Protein AF-A0AAU6DEA5-F1 (afdb_monomer)

pLDDT: mean 89.31, std 12.79, range [37.59, 97.5]

Solvent-accessible surface area (backbone atoms only — not comparable to full-atom values): 8840 Å² total; per-residue (Å²): 133,82,98,74,87,87,86,83,86,64,78,54,70,55,58,54,48,49,54,54,49,51,52,51,51,50,54,47,50,52,51,22,50,55,40,54,63,55,82,93,58,54,70,69,57,22,53,52,40,18,55,41,39,49,33,42,47,44,47,78,32,81,62,53,19,60,50,59,72,43,39,50,80,66,63,31,61,69,51,52,49,50,51,42,55,73,72,45,47,61,56,45,37,51,52,50,50,61,36,50,80,68,60,42,44,51,97,70,62,60,69,60,49,30,52,53,54,50,50,54,49,53,51,44,40,48,55,22,42,74,40,95,53,26,62,60,39,27,53,54,43,37,51,53,52,46,60,56,52,53,71,44,45,46,66,95,88,121

Sequence (158 aa):
MSKGAVHHHFPDKRSIFDEVFRESQRAVMAQVAEAASAEGASPWALAESSARAFLRSFETDADKRPLLRQSAGVLGAERCRRIDEELALPQMRFLLELLDERGEPQPADLDAAATVIFRMLCEAATSVAFARAPGKAAREAGQVVIHLLSGLRRPAGS

Nearest PDB structures (foldseek):
  5n1i-assembly1_B  TM=8.735E-01  e=6.892E-07  Mycobacterium tuberculosis H37Rv
  5n1c-assembly1_B  TM=8.646E-01  e=1.042E-06  Mycobacterium tuberculosis H37Rv
  5wm9-assembly1_A  TM=8.452E-01  e=9.398E-07  Mycobacterium tuberculosis H37Rv
  5icj-assembly1_B  TM=8.786E-01  e=2.642E-06  Mycobacterium tuberculosis
  6hs0-assembly1_A  TM=8.709E-01  e=2.382E-06  Mycobacterium tuberculosis H37Rv

Mean predicted aligned error: 5.73 Å

Radius of gyration: 18.51 Å; Cα contacts (8 Å, |Δi|>4): 135; chains: 1; bounding box: 64×35×51 Å

Foldseek 3Di:
DDPDDDPPPDPPVLVVLLVVLLVLLQVLVVQLVVLLPDPPDDLLVSVLSSLLSSLCSLVVDPVSLVSLQCCCVRPNPVSVVVSCVVRPLVVLLVSLVVCVVVVFFDDDDSSVVSVVLSVLSSVLSNQLSPDPNNVVSSVVSSVVSSVVVVNRTDDPPD

Secondary structure (DSSP, 8-state):
--S-SSSS-S--HHHHHHHHHHHHHHHHHHHHHHHHT-TT--HHHHHHHHHHHHHHHHHH-TTHHHHHHHHHHHT-HHHHHHHHHHHTHHHHHHHHHHHHTTT-BPS--HHHHHHHHHHHHHHHHHHHHH-SSHHHHHHHHHHHHHHHHHTTBPPTT-

Structure (mmCIF, N/CA/C/O backbone):
data_AF-A0AAU6DEA5-F1
#
_entry.id   AF-A0AAU6DEA5-F1
#
loop_
_atom_site.group_PDB
_atom_site.id
_atom_site.type_symbol
_atom_site.label_atom_id
_atom_site.label_alt_id
_atom_site.label_comp_id
_atom_site.label_asym_id
_atom_site.label_entity_id
_atom_site.label_seq_id
_atom_site.pdbx_PDB_ins_code
_atom_site.Cartn_x
_atom_site.Cartn_y
_atom_site.Cartn_z
_atom_site.occupancy
_atom_site.B_iso_or_equiv
_atom_site.auth_seq_id
_atom_site.auth_comp_id
_atom_site.auth_asym_id
_atom_site.auth_atom_id
_atom_site.pdbx_PDB_model_num
ATOM 1 N N . MET A 1 1 ? 41.828 -17.019 -31.305 1.00 37.59 1 MET A N 1
ATOM 2 C CA . MET A 1 1 ? 41.483 -15.872 -30.437 1.00 37.59 1 MET A CA 1
ATOM 3 C C . MET A 1 1 ? 40.051 -16.083 -29.960 1.00 37.59 1 MET A C 1
ATOM 5 O O . MET A 1 1 ? 39.203 -16.390 -30.788 1.00 37.59 1 MET A O 1
ATOM 9 N N . SER A 1 2 ? 39.823 -16.109 -28.649 1.00 42.31 2 SER A N 1
ATOM 10 C CA . SER A 1 2 ? 38.657 -16.723 -27.999 1.00 42.31 2 SER A CA 1
ATOM 11 C C . SER A 1 2 ? 37.304 -16.091 -28.361 1.00 42.31 2 SER A C 1
ATOM 13 O O . SER A 1 2 ? 37.127 -14.878 -28.374 1.00 42.31 2 SER A O 1
ATOM 15 N N . LYS A 1 3 ? 36.315 -16.965 -28.578 1.00 46.12 3 LYS A N 1
ATOM 16 C CA . LYS A 1 3 ? 34.876 -16.697 -28.751 1.00 46.12 3 LYS A CA 1
ATOM 17 C C . LYS A 1 3 ? 34.169 -16.363 -27.419 1.00 46.12 3 LYS A C 1
ATOM 19 O O . LYS A 1 3 ? 33.057 -16.813 -27.172 1.00 46.12 3 LYS A O 1
ATOM 24 N N . GLY A 1 4 ? 34.808 -15.616 -26.524 1.00 52.25 4 GLY A N 1
ATOM 25 C CA . GLY A 1 4 ? 34.270 -15.406 -25.179 1.00 52.25 4 GLY A CA 1
ATOM 26 C C . GLY A 1 4 ? 34.819 -14.156 -24.525 1.00 52.25 4 GLY A C 1
ATOM 27 O O . GLY A 1 4 ? 35.849 -14.234 -23.870 1.00 52.25 4 GLY A O 1
ATOM 28 N N . ALA A 1 5 ? 34.143 -13.021 -24.717 1.00 48.03 5 ALA A N 1
ATOM 29 C CA . ALA A 1 5 ? 34.409 -11.800 -23.949 1.00 48.03 5 ALA A CA 1
ATOM 30 C C . ALA A 1 5 ? 33.292 -10.734 -24.052 1.00 48.03 5 ALA A C 1
ATOM 32 O O . ALA A 1 5 ? 33.591 -9.548 -23.987 1.00 48.03 5 ALA A O 1
ATOM 33 N N . VAL A 1 6 ? 32.012 -11.103 -24.238 1.00 44.66 6 VAL A N 1
ATOM 34 C CA . VAL A 1 6 ? 30.913 -10.096 -24.277 1.00 44.66 6 VAL A CA 1
ATOM 35 C C . VAL A 1 6 ? 29.667 -10.489 -23.461 1.00 44.66 6 VAL A C 1
ATOM 37 O O . VAL A 1 6 ? 28.598 -9.917 -23.635 1.00 44.66 6 VAL A O 1
ATOM 40 N N . HIS A 1 7 ? 29.769 -11.430 -22.514 1.00 47.94 7 HIS A N 1
ATOM 41 C CA . HIS A 1 7 ? 28.624 -11.805 -21.658 1.00 47.94 7 HIS A CA 1
ATOM 42 C C . HIS A 1 7 ? 28.848 -11.623 -20.147 1.00 47.94 7 HIS A C 1
ATOM 44 O O . HIS A 1 7 ? 28.041 -12.103 -19.359 1.00 47.94 7 HIS A O 1
ATOM 50 N N . HIS A 1 8 ? 29.900 -10.919 -19.712 1.00 48.56 8 HIS A N 1
ATOM 51 C CA . HIS A 1 8 ? 30.246 -10.823 -18.281 1.00 48.56 8 HIS A CA 1
ATOM 52 C C . HIS A 1 8 ? 30.302 -9.412 -17.673 1.00 48.56 8 HIS A C 1
ATOM 54 O O . HIS A 1 8 ? 30.769 -9.269 -16.550 1.00 48.56 8 HIS A O 1
ATOM 60 N N . HIS A 1 9 ? 29.766 -8.378 -18.335 1.00 47.16 9 HIS A N 1
ATOM 61 C CA . HIS A 1 9 ? 29.801 -7.007 -17.791 1.00 47.16 9 HIS A CA 1
ATOM 62 C C . HIS A 1 9 ? 28.464 -6.263 -17.747 1.00 47.16 9 HIS A C 1
ATOM 64 O O . HIS A 1 9 ? 28.414 -5.050 -17.915 1.00 47.16 9 HIS A O 1
ATOM 70 N N . PHE A 1 10 ? 27.388 -6.963 -17.404 1.00 49.34 10 PHE A N 1
ATOM 71 C CA . PHE A 1 10 ? 26.287 -6.303 -16.709 1.00 49.34 10 PHE A CA 1
ATOM 72 C C . PHE A 1 10 ? 26.144 -7.002 -15.356 1.00 49.34 10 PHE A C 1
ATOM 74 O O . PHE A 1 10 ? 26.043 -8.232 -15.355 1.00 49.34 10 PHE A O 1
ATOM 81 N N . PRO A 1 11 ? 26.140 -6.278 -14.219 1.00 57.56 11 PRO A N 1
ATOM 82 C CA . PRO A 1 11 ? 25.448 -6.777 -13.032 1.00 57.56 11 PRO A CA 1
ATOM 83 C C . PRO A 1 11 ? 24.113 -7.357 -13.510 1.00 57.56 11 PRO A C 1
ATOM 85 O O . PRO A 1 11 ? 23.496 -6.754 -14.397 1.00 57.56 11 PRO A O 1
ATOM 88 N N . ASP A 1 12 ? 23.745 -8.555 -13.047 1.00 82.25 12 ASP A N 1
ATOM 89 C CA . ASP A 1 12 ? 22.576 -9.283 -13.550 1.00 82.25 12 ASP A CA 1
ATOM 90 C C . ASP A 1 12 ? 21.412 -8.297 -13.734 1.00 82.25 12 ASP A C 1
ATOM 92 O O . ASP A 1 12 ? 21.043 -7.581 -12.807 1.00 82.25 12 ASP A O 1
ATOM 96 N N . LYS A 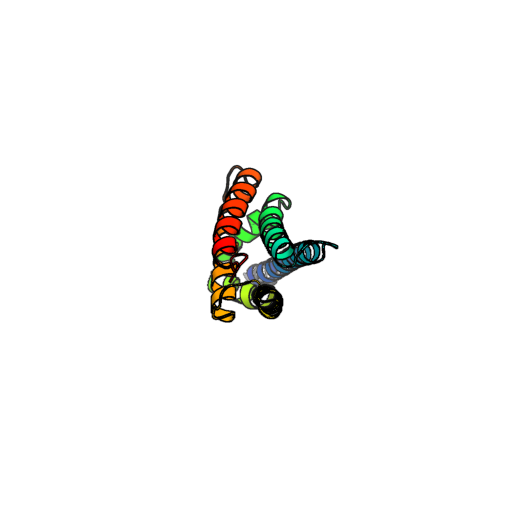1 13 ? 20.864 -8.166 -14.950 1.00 85.56 13 LYS A N 1
ATOM 97 C CA . LYS A 1 13 ? 19.817 -7.164 -15.236 1.00 85.56 13 LYS A CA 1
ATOM 98 C C . LYS A 1 13 ? 18.651 -7.289 -14.253 1.00 85.56 13 LYS A C 1
ATOM 100 O O . LYS A 1 13 ? 17.990 -6.301 -13.944 1.00 85.56 13 LYS A O 1
ATOM 105 N N . ARG A 1 14 ? 18.431 -8.505 -13.745 1.00 91.56 14 ARG A N 1
ATOM 106 C CA . ARG A 1 14 ? 17.495 -8.807 -12.669 1.00 91.56 14 ARG A CA 1
ATOM 107 C C . ARG A 1 14 ? 17.883 -8.156 -11.337 1.00 91.56 14 ARG A C 1
ATOM 109 O O . ARG A 1 14 ? 16.993 -7.634 -10.681 1.00 91.56 14 ARG A O 1
ATOM 116 N N . SER A 1 15 ? 19.158 -8.157 -10.938 1.00 91.38 15 SER A N 1
ATOM 117 C CA . SER A 1 15 ? 19.619 -7.495 -9.707 1.00 91.38 15 SER A CA 1
ATOM 118 C C . SER A 1 15 ? 19.484 -5.976 -9.796 1.00 91.38 15 SER A C 1
ATOM 120 O O . SER A 1 15 ? 19.010 -5.359 -8.851 1.00 91.38 15 SER A O 1
ATOM 122 N N . ILE A 1 16 ? 19.797 -5.381 -10.954 1.00 93.50 16 ILE A N 1
ATOM 123 C CA . ILE A 1 16 ? 19.562 -3.945 -11.192 1.00 93.50 16 ILE A CA 1
ATOM 124 C C . ILE A 1 16 ? 18.064 -3.634 -11.087 1.00 93.50 16 ILE A C 1
ATOM 126 O O . ILE A 1 16 ? 17.668 -2.682 -10.420 1.00 93.50 16 ILE A O 1
ATOM 130 N N . PHE A 1 17 ? 17.211 -4.447 -11.719 1.00 94.81 17 PHE A N 1
ATOM 131 C CA . PHE A 1 17 ? 15.763 -4.265 -11.628 1.00 94.81 17 PHE A CA 1
ATOM 132 C C . PHE A 1 17 ? 15.257 -4.400 -10.185 1.00 94.81 17 PHE A C 1
ATOM 134 O O . PHE A 1 17 ? 14.386 -3.638 -9.778 1.00 94.81 17 PHE A O 1
ATOM 141 N N . ASP A 1 18 ? 15.790 -5.349 -9.411 1.00 95.25 18 ASP A N 1
ATOM 142 C CA . ASP A 1 18 ? 15.457 -5.541 -7.996 1.00 95.25 18 ASP A CA 1
ATOM 143 C C . ASP A 1 18 ? 15.733 -4.270 -7.185 1.00 95.25 18 ASP A C 1
ATOM 145 O O . ASP A 1 18 ? 14.843 -3.770 -6.500 1.00 95.25 18 ASP A O 1
ATOM 149 N N . GLU A 1 19 ? 16.925 -3.690 -7.338 1.00 95.69 19 GLU A N 1
ATOM 150 C CA . GLU A 1 19 ? 17.316 -2.446 -6.668 1.00 95.69 19 GLU A CA 1
ATOM 151 C C . GLU A 1 19 ? 16.415 -1.271 -7.061 1.00 95.69 19 GLU A C 1
ATOM 153 O O . GLU A 1 19 ? 15.900 -0.575 -6.184 1.00 95.69 19 GLU A O 1
ATOM 158 N N . VAL A 1 20 ? 16.158 -1.094 -8.361 1.00 95.50 20 VAL A N 1
ATOM 159 C CA . VAL A 1 20 ? 15.270 -0.039 -8.876 1.00 95.50 20 VAL A CA 1
ATOM 160 C C . VAL A 1 20 ? 13.839 -0.226 -8.365 1.00 95.50 20 VAL A C 1
ATOM 162 O O . VAL A 1 20 ? 13.191 0.741 -7.964 1.00 95.50 20 VAL A O 1
ATOM 165 N N . PHE A 1 21 ? 13.338 -1.462 -8.328 1.00 95.25 21 PHE A N 1
ATOM 166 C CA . PHE A 1 21 ? 12.013 -1.766 -7.793 1.00 95.25 21 PHE A CA 1
ATOM 167 C C . PHE A 1 21 ? 11.928 -1.475 -6.296 1.00 95.25 21 PHE A C 1
ATOM 169 O O . PHE A 1 21 ? 10.982 -0.816 -5.870 1.00 95.25 21 PHE A O 1
ATOM 176 N N . ARG A 1 22 ? 12.925 -1.880 -5.499 1.00 96.25 22 ARG A N 1
ATOM 177 C CA . ARG A 1 22 ? 12.978 -1.566 -4.061 1.00 96.25 22 ARG A CA 1
ATOM 178 C C . ARG A 1 22 ? 13.012 -0.064 -3.815 1.00 96.25 22 ARG A C 1
ATOM 180 O O . ARG A 1 22 ? 12.299 0.413 -2.939 1.00 96.25 22 ARG A O 1
ATOM 187 N N . GLU A 1 23 ? 13.793 0.682 -4.590 1.00 95.56 23 GLU A N 1
ATOM 188 C CA . GLU A 1 23 ? 13.858 2.138 -4.455 1.00 95.56 23 GLU A CA 1
ATOM 189 C C . GLU A 1 23 ? 12.528 2.806 -4.812 1.00 95.56 23 GLU A C 1
ATOM 191 O O . GLU A 1 23 ? 12.040 3.668 -4.084 1.00 95.56 23 GLU A O 1
ATOM 196 N N . SER A 1 24 ? 11.872 2.327 -5.869 1.00 94.81 24 SER A N 1
ATOM 197 C CA . SER A 1 24 ? 10.525 2.769 -6.217 1.00 94.81 24 SER A CA 1
ATOM 198 C C . SER A 1 24 ? 9.515 2.487 -5.098 1.00 94.81 24 SER A C 1
ATOM 200 O O . SER A 1 24 ? 8.747 3.381 -4.743 1.00 94.81 24 SER A O 1
ATOM 202 N N . GLN A 1 25 ? 9.546 1.295 -4.483 1.00 94.25 25 GLN A N 1
ATOM 203 C CA . GLN A 1 25 ? 8.679 0.970 -3.343 1.00 94.25 25 GLN A CA 1
ATOM 204 C C . GLN A 1 25 ? 8.947 1.886 -2.141 1.00 94.25 25 GLN A C 1
ATOM 206 O O . GLN A 1 25 ? 7.997 2.390 -1.544 1.00 94.25 25 GLN A O 1
ATOM 211 N N . ARG A 1 26 ? 10.214 2.189 -1.819 1.00 95.06 26 ARG A N 1
ATOM 212 C CA . ARG A 1 26 ? 10.551 3.162 -0.761 1.00 95.06 26 ARG A CA 1
ATOM 213 C C . ARG A 1 26 ? 10.000 4.550 -1.059 1.00 95.06 26 ARG A C 1
ATOM 215 O O . ARG A 1 26 ? 9.431 5.172 -0.169 1.00 95.06 26 ARG A O 1
ATOM 222 N N . ALA A 1 27 ? 10.120 5.016 -2.300 1.00 93.62 27 ALA A N 1
ATOM 223 C CA . ALA A 1 27 ? 9.581 6.310 -2.706 1.00 93.62 27 ALA A CA 1
ATOM 224 C C . ALA A 1 27 ? 8.048 6.362 -2.579 1.00 93.62 27 ALA A C 1
ATOM 226 O O . ALA A 1 27 ? 7.499 7.374 -2.142 1.00 93.62 27 ALA A O 1
ATOM 227 N N . VAL A 1 28 ? 7.346 5.270 -2.911 1.00 93.94 28 VAL A N 1
ATOM 228 C CA . VAL A 1 28 ? 5.896 5.159 -2.673 1.00 93.94 28 VAL A CA 1
ATOM 229 C C . VAL A 1 28 ? 5.592 5.216 -1.175 1.00 93.94 28 VAL A C 1
ATOM 231 O O . VAL A 1 28 ? 4.722 5.981 -0.766 1.00 93.94 28 VAL A O 1
ATOM 234 N N . MET A 1 29 ? 6.318 4.463 -0.348 1.00 93.06 29 MET A N 1
ATOM 235 C CA . MET A 1 29 ? 6.118 4.461 1.106 1.00 93.06 29 MET A CA 1
ATOM 236 C C . MET A 1 29 ? 6.405 5.825 1.747 1.00 93.06 29 MET A C 1
ATOM 238 O O . MET A 1 29 ? 5.670 6.243 2.636 1.00 93.06 29 MET A O 1
ATOM 242 N N . ALA A 1 30 ? 7.395 6.573 1.256 1.00 92.75 30 ALA A N 1
ATOM 243 C CA . ALA A 1 30 ? 7.650 7.943 1.700 1.00 92.75 30 ALA A CA 1
ATOM 244 C C . ALA A 1 30 ? 6.463 8.877 1.394 1.00 92.75 30 ALA A C 1
ATOM 246 O O . ALA A 1 30 ? 6.045 9.651 2.251 1.00 92.75 30 ALA A O 1
ATOM 247 N N . GLN A 1 31 ? 5.859 8.759 0.207 1.00 91.69 31 GLN A N 1
ATOM 248 C CA . GLN A 1 31 ? 4.659 9.524 -0.152 1.00 91.69 31 GLN A CA 1
ATOM 249 C C . GLN A 1 31 ? 3.443 9.149 0.713 1.00 91.69 31 GLN A C 1
ATOM 251 O O . GLN A 1 31 ? 2.616 10.002 1.037 1.00 91.69 31 GLN A O 1
ATOM 256 N N . VAL A 1 32 ? 3.318 7.872 1.081 1.00 92.81 32 VAL A N 1
ATOM 257 C CA . VAL A 1 32 ? 2.262 7.385 1.980 1.00 92.81 32 VAL A CA 1
ATOM 258 C C . VAL A 1 32 ? 2.459 7.911 3.403 1.00 92.81 32 VAL A C 1
ATOM 260 O O . VAL A 1 32 ? 1.476 8.312 4.029 1.00 92.81 32 VAL A O 1
ATOM 263 N N . ALA A 1 33 ? 3.703 7.941 3.888 1.00 91.50 33 ALA A N 1
ATOM 264 C CA . ALA A 1 33 ? 4.059 8.482 5.195 1.00 91.50 33 ALA A CA 1
ATOM 265 C C . ALA A 1 33 ? 3.761 9.984 5.287 1.00 91.50 33 ALA A C 1
ATOM 267 O O . ALA A 1 33 ? 3.142 10.416 6.252 1.00 91.50 33 ALA A O 1
ATOM 268 N N . GLU A 1 34 ? 4.088 10.755 4.246 1.00 91.94 34 GLU A N 1
ATOM 269 C CA . GLU A 1 34 ? 3.745 12.181 4.177 1.00 91.94 34 GLU A CA 1
ATOM 270 C C . GLU A 1 34 ? 2.228 12.403 4.293 1.00 91.94 34 GLU A C 1
ATOM 272 O O . GLU A 1 34 ? 1.756 13.224 5.076 1.00 91.94 34 GLU A O 1
ATOM 277 N N . ALA A 1 35 ? 1.431 11.603 3.575 1.00 90.81 35 ALA A N 1
ATOM 278 C CA . ALA A 1 35 ? -0.028 11.664 3.671 1.00 90.81 35 ALA A CA 1
ATOM 279 C C . ALA A 1 35 ? -0.567 11.265 5.059 1.00 90.81 35 ALA A C 1
ATOM 281 O O . ALA A 1 35 ? -1.654 11.712 5.432 1.00 90.81 35 ALA A O 1
ATOM 282 N N . ALA A 1 36 ? 0.188 10.457 5.812 1.00 88.88 36 ALA A N 1
ATOM 283 C CA . ALA A 1 36 ? -0.125 10.051 7.180 1.00 88.88 36 ALA A CA 1
ATOM 284 C C . ALA A 1 36 ? 0.297 11.091 8.236 1.00 88.88 36 ALA A C 1
ATOM 286 O O . ALA A 1 36 ? -0.040 10.931 9.405 1.00 88.88 36 ALA A O 1
ATOM 287 N N . SER A 1 37 ? 1.027 12.144 7.857 1.00 88.88 37 SER A N 1
ATOM 288 C CA . SER A 1 37 ? 1.518 13.190 8.769 1.00 88.88 37 SER A CA 1
ATOM 289 C C . SER A 1 37 ? 0.725 14.499 8.698 1.00 88.88 37 SER A C 1
ATOM 291 O O . SER A 1 37 ? 1.130 15.493 9.295 1.00 88.88 37 SER A O 1
ATOM 293 N N . ALA A 1 38 ? -0.412 14.525 7.994 1.00 89.88 38 ALA A N 1
ATOM 294 C CA . ALA A 1 38 ? -1.223 15.733 7.866 1.00 89.88 38 ALA A CA 1
ATOM 295 C C . ALA A 1 38 ? -1.784 16.201 9.226 1.00 89.88 38 ALA A C 1
ATOM 297 O O . ALA A 1 38 ? -2.530 15.487 9.899 1.00 89.88 38 ALA A O 1
ATOM 298 N N . GLU A 1 39 ? -1.450 17.431 9.618 1.00 88.62 39 GLU A N 1
ATOM 299 C CA . GLU A 1 39 ? -1.880 18.005 10.894 1.00 88.62 39 GLU A CA 1
ATOM 300 C C . GLU A 1 39 ? -3.405 18.190 10.973 1.00 88.62 39 GLU A C 1
ATOM 302 O O . GLU A 1 39 ? -4.073 18.544 10.000 1.00 88.62 39 GLU A O 1
ATOM 307 N N . GLY A 1 40 ? -3.968 17.968 12.165 1.00 87.94 40 GLY A N 1
ATOM 308 C CA . GLY A 1 40 ? -5.384 18.222 12.460 1.00 87.94 40 GLY A CA 1
ATOM 309 C C . GLY A 1 40 ? -6.376 17.181 11.926 1.00 87.94 40 GLY A C 1
ATOM 310 O O . GLY A 1 40 ? -7.570 17.292 12.207 1.00 87.94 40 GLY A O 1
ATOM 311 N N . ALA A 1 41 ? -5.922 16.159 11.197 1.00 89.56 41 ALA A N 1
ATOM 312 C CA . ALA A 1 41 ? -6.769 15.059 10.744 1.00 89.56 41 ALA A CA 1
ATOM 313 C C . ALA A 1 41 ? -6.904 13.957 11.811 1.00 89.56 41 ALA A C 1
ATOM 315 O O . ALA A 1 41 ? -5.969 13.662 12.555 1.00 89.56 41 ALA A O 1
ATOM 316 N N . SER A 1 42 ? -8.071 13.306 11.870 1.00 90.75 42 SER A N 1
ATOM 317 C CA . SER A 1 42 ? -8.244 12.098 12.689 1.00 90.75 42 SER A CA 1
ATOM 318 C C . SER A 1 42 ? -7.391 10.939 12.145 1.00 90.75 42 SER A C 1
ATOM 320 O O . SER A 1 42 ? -7.266 10.844 10.921 1.00 90.75 42 SER A O 1
ATOM 322 N N . PRO A 1 43 ? -6.916 10.008 12.988 1.00 90.56 43 PRO A N 1
ATOM 323 C CA . PRO A 1 43 ? -6.165 8.822 12.559 1.00 90.56 43 PRO A CA 1
ATOM 324 C C . PRO A 1 43 ? -6.847 8.025 11.441 1.00 90.56 43 PRO A C 1
ATOM 326 O O . PRO A 1 43 ? -6.212 7.733 10.429 1.00 90.56 43 PRO A O 1
ATOM 329 N N . TRP A 1 44 ? -8.158 7.776 11.539 1.00 92.69 44 TRP A N 1
ATOM 330 C CA . TRP A 1 44 ? -8.915 7.157 10.447 1.00 92.69 44 TRP A CA 1
ATOM 331 C C . TRP A 1 44 ? -8.813 7.921 9.117 1.00 92.69 44 TRP A C 1
ATOM 333 O O . TRP A 1 44 ? -8.583 7.341 8.057 1.00 92.69 44 TRP A O 1
ATOM 343 N N . ALA A 1 45 ? -8.966 9.247 9.163 1.00 92.62 45 ALA A N 1
ATOM 344 C CA . ALA A 1 45 ? -8.860 10.097 7.976 1.00 92.62 45 ALA A CA 1
ATOM 345 C C . ALA A 1 45 ? -7.438 10.093 7.389 1.00 92.62 45 ALA A C 1
ATOM 347 O O . ALA A 1 45 ? -7.282 10.141 6.168 1.00 92.62 45 ALA A O 1
ATOM 348 N N . LEU A 1 46 ? -6.408 9.991 8.236 1.00 92.88 46 LEU A N 1
ATOM 349 C CA . LEU A 1 46 ? -5.024 9.803 7.800 1.00 92.88 46 LEU A CA 1
ATOM 350 C C . LEU A 1 46 ? -4.857 8.461 7.080 1.00 92.88 46 LEU A C 1
ATOM 352 O O . LEU A 1 46 ? -4.320 8.443 5.976 1.00 92.88 46 LEU A O 1
ATOM 356 N N . ALA A 1 47 ? -5.407 7.367 7.614 1.00 92.94 47 ALA A N 1
ATOM 357 C CA . ALA A 1 47 ? -5.375 6.057 6.959 1.00 92.94 47 ALA A CA 1
ATOM 358 C C . ALA A 1 47 ? -6.062 6.069 5.577 1.00 92.94 47 ALA A C 1
ATOM 360 O O . ALA A 1 47 ? -5.509 5.569 4.592 1.00 92.94 47 ALA A O 1
ATOM 361 N N . GLU A 1 48 ? -7.235 6.702 5.466 1.00 93.94 48 GLU A N 1
ATOM 362 C CA . GLU A 1 48 ? -7.925 6.882 4.181 1.00 93.94 48 GLU A CA 1
ATOM 363 C C . GLU A 1 48 ? -7.109 7.747 3.205 1.00 93.94 48 GLU A C 1
ATOM 365 O O . GLU A 1 48 ? -7.008 7.431 2.014 1.00 93.94 48 GLU A O 1
ATOM 370 N N . SER A 1 49 ? -6.496 8.829 3.696 1.00 94.12 49 SER A N 1
ATOM 371 C CA . SER A 1 49 ? -5.628 9.705 2.902 1.00 94.12 49 SER A CA 1
ATOM 372 C C . SER A 1 49 ? -4.408 8.954 2.368 1.00 94.12 49 SER A C 1
ATOM 374 O O . SER A 1 49 ? -4.118 9.031 1.169 1.00 94.12 49 SER A O 1
ATOM 376 N N . SER A 1 50 ? -3.753 8.165 3.220 1.00 94.75 50 SER A N 1
ATOM 377 C CA . SER A 1 50 ? -2.616 7.304 2.896 1.00 94.75 50 SER A CA 1
ATOM 378 C C . SER A 1 50 ? -2.967 6.251 1.846 1.00 94.75 50 SER A C 1
ATOM 380 O O . SER A 1 50 ? -2.237 6.105 0.865 1.00 94.75 50 SER A O 1
ATOM 382 N N . ALA A 1 51 ? -4.122 5.587 1.962 1.00 95.31 51 ALA A N 1
ATOM 383 C CA . ALA A 1 51 ? -4.600 4.643 0.950 1.00 95.31 51 ALA A CA 1
ATOM 384 C C . ALA A 1 51 ? -4.816 5.318 -0.417 1.00 95.31 51 ALA A C 1
ATOM 386 O O . ALA A 1 51 ? -4.406 4.795 -1.458 1.00 95.31 51 ALA A O 1
ATOM 387 N N . ARG A 1 52 ? -5.406 6.523 -0.438 1.00 95.00 52 ARG A N 1
ATOM 388 C CA . ARG A 1 52 ? -5.547 7.293 -1.684 1.00 95.00 52 ARG A CA 1
ATOM 389 C C . ARG A 1 52 ? -4.190 7.754 -2.222 1.00 95.00 52 ARG A C 1
ATOM 391 O O . ARG A 1 52 ? -3.995 7.744 -3.434 1.00 95.00 52 ARG A O 1
ATOM 398 N N . ALA A 1 53 ? -3.264 8.169 -1.359 1.00 94.31 53 ALA A N 1
ATOM 399 C CA . ALA A 1 53 ? -1.925 8.608 -1.749 1.00 94.31 53 ALA A CA 1
ATOM 400 C C . ALA A 1 53 ? -1.122 7.470 -2.387 1.00 94.31 53 ALA A C 1
ATOM 402 O O . ALA A 1 53 ? -0.524 7.673 -3.444 1.00 94.31 53 ALA A O 1
ATOM 403 N N . PHE A 1 54 ? -1.204 6.267 -1.816 1.00 95.25 54 PHE A N 1
ATOM 404 C CA . PHE A 1 54 ? -0.619 5.056 -2.377 1.00 95.25 54 PHE A CA 1
ATOM 405 C C . PHE A 1 54 ? -1.079 4.822 -3.822 1.00 95.25 54 PHE A C 1
ATOM 407 O O . PHE A 1 54 ? -0.250 4.705 -4.721 1.00 95.25 54 PHE A O 1
ATOM 414 N N . LEU A 1 55 ? -2.390 4.841 -4.083 1.00 95.62 55 LEU A N 1
ATOM 415 C CA . LEU A 1 55 ? -2.923 4.621 -5.435 1.00 95.62 55 LEU A CA 1
ATOM 416 C C . LEU A 1 55 ? -2.588 5.767 -6.399 1.00 95.62 55 LEU A C 1
ATOM 418 O O . LEU A 1 55 ? -2.248 5.517 -7.556 1.00 95.62 55 LEU A O 1
ATOM 422 N N . ARG A 1 56 ? -2.632 7.019 -5.923 1.00 92.44 56 ARG A N 1
ATOM 423 C CA . ARG A 1 56 ? -2.236 8.196 -6.713 1.00 92.44 56 ARG A CA 1
ATOM 424 C C . ARG A 1 56 ? -0.762 8.169 -7.104 1.00 92.44 56 ARG A C 1
ATOM 426 O O . ARG A 1 56 ? -0.435 8.686 -8.164 1.00 92.44 56 ARG A O 1
ATOM 433 N N . SER A 1 57 ? 0.115 7.541 -6.318 1.00 92.81 57 SER A N 1
ATOM 434 C CA . SER A 1 57 ? 1.542 7.444 -6.658 1.00 92.81 57 SER A CA 1
ATOM 435 C C . SER A 1 57 ? 1.769 6.789 -8.029 1.00 92.81 57 SER A C 1
ATOM 437 O O . SER A 1 57 ? 2.621 7.237 -8.795 1.00 92.81 57 SER A O 1
ATOM 439 N N . PHE A 1 58 ? 0.944 5.796 -8.382 1.00 90.69 58 PHE A N 1
ATOM 440 C CA . PHE A 1 58 ? 0.976 5.114 -9.676 1.00 90.69 58 PHE A CA 1
ATOM 441 C C . PHE A 1 58 ? 0.280 5.912 -10.790 1.00 90.69 58 PHE A C 1
ATOM 443 O O . PHE A 1 58 ? 0.473 5.623 -11.966 1.00 90.69 58 PHE A O 1
ATOM 450 N N . GLU A 1 59 ? -0.521 6.926 -10.469 1.00 87.88 59 GLU A N 1
ATOM 451 C CA . GLU A 1 59 ? -1.038 7.874 -11.460 1.00 87.88 59 GLU A CA 1
ATOM 452 C C . GLU A 1 59 ? 0.010 8.937 -11.804 1.00 87.88 59 GLU A C 1
ATOM 454 O O . GLU A 1 59 ? 0.259 9.195 -12.982 1.00 87.88 59 GLU A O 1
ATOM 459 N N . THR A 1 60 ? 0.596 9.560 -10.780 1.00 83.06 60 THR A N 1
ATOM 460 C CA . THR A 1 60 ? 1.403 10.781 -10.915 1.00 83.06 60 THR A CA 1
ATOM 461 C C . THR A 1 60 ? 2.820 10.528 -11.411 1.00 83.06 60 THR A C 1
ATOM 463 O O . THR A 1 60 ? 3.458 11.445 -11.918 1.00 83.06 60 THR A O 1
ATOM 466 N N . ASP A 1 61 ? 3.319 9.302 -11.262 1.00 83.75 61 ASP A N 1
ATOM 467 C CA . ASP A 1 61 ? 4.663 8.918 -11.676 1.00 83.75 61 ASP A CA 1
ATOM 468 C C . ASP A 1 61 ? 4.610 7.976 -12.886 1.00 83.75 61 ASP A C 1
ATOM 470 O O . ASP A 1 61 ? 4.082 6.858 -12.831 1.00 83.75 61 ASP A O 1
ATOM 474 N N . ALA A 1 62 ? 5.157 8.455 -14.003 1.00 79.00 62 ALA A N 1
ATOM 475 C CA . ALA A 1 62 ? 5.164 7.729 -15.262 1.00 79.00 62 ALA A CA 1
ATOM 476 C C . ALA A 1 62 ? 6.039 6.465 -15.225 1.00 79.00 62 ALA A C 1
ATOM 478 O O . ALA A 1 62 ? 5.748 5.540 -15.986 1.00 79.00 62 ALA A O 1
ATOM 479 N N . ASP A 1 63 ? 7.028 6.391 -14.330 1.00 88.62 63 ASP A N 1
ATOM 480 C CA . ASP A 1 63 ? 7.996 5.294 -14.241 1.00 88.62 63 ASP A CA 1
ATOM 481 C C . ASP A 1 63 ? 7.517 4.177 -13.304 1.00 88.62 63 ASP A C 1
ATOM 483 O O . ASP A 1 63 ? 7.760 2.992 -13.563 1.00 88.62 63 ASP A O 1
ATOM 487 N N . LYS A 1 64 ? 6.729 4.513 -12.272 1.00 92.19 64 LYS A N 1
ATOM 488 C CA . LYS A 1 64 ? 6.179 3.527 -11.320 1.00 92.19 64 LYS A CA 1
ATOM 489 C C . LYS A 1 64 ? 5.280 2.479 -11.985 1.00 92.19 64 LYS A C 1
ATOM 491 O O . LYS A 1 64 ? 5.342 1.302 -11.632 1.00 92.19 64 LYS A O 1
ATOM 496 N N . ARG A 1 65 ? 4.452 2.852 -12.973 1.00 93.75 65 ARG A N 1
ATOM 497 C CA . ARG A 1 65 ? 3.548 1.892 -13.652 1.00 93.75 65 ARG A CA 1
ATOM 498 C C . ARG A 1 65 ? 4.274 0.891 -14.551 1.00 93.75 65 ARG A C 1
ATOM 500 O O . ARG A 1 65 ? 3.984 -0.298 -14.439 1.00 93.75 65 ARG A O 1
ATOM 507 N N . PRO A 1 66 ? 5.152 1.292 -15.494 1.00 93.88 66 PRO A N 1
ATOM 508 C CA . PRO A 1 66 ? 5.999 0.350 -16.225 1.00 93.88 66 PRO A CA 1
ATOM 509 C C . PRO A 1 66 ? 6.748 -0.598 -15.292 1.00 93.88 66 PRO A C 1
ATOM 511 O O . PRO A 1 66 ? 6.702 -1.807 -15.511 1.00 93.88 66 PRO A O 1
ATOM 514 N N . LEU A 1 67 ? 7.348 -0.063 -14.228 1.00 95.19 67 LEU A N 1
ATOM 515 C CA . LEU A 1 67 ? 8.121 -0.849 -13.280 1.00 95.19 67 LEU A CA 1
ATOM 516 C C . LEU A 1 67 ? 7.250 -1.880 -12.544 1.00 95.19 67 LEU A C 1
ATOM 518 O O . LEU A 1 67 ? 7.595 -3.061 -12.516 1.00 95.19 67 LEU A O 1
ATOM 522 N N . LEU A 1 68 ? 6.073 -1.483 -12.042 1.00 94.81 68 LEU A N 1
ATOM 523 C CA . LEU A 1 68 ? 5.141 -2.415 -11.400 1.00 94.81 68 LEU A CA 1
ATOM 524 C C . LEU A 1 68 ? 4.667 -3.507 -12.374 1.00 94.81 68 LEU A C 1
ATOM 526 O O . LEU A 1 68 ? 4.689 -4.686 -12.026 1.00 94.81 68 LEU A O 1
ATOM 530 N N . ARG 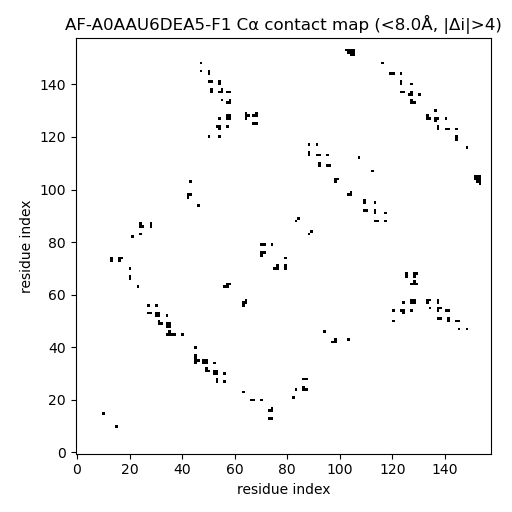A 1 69 ? 4.322 -3.145 -13.619 1.00 95.12 69 ARG A N 1
ATOM 531 C CA . ARG A 1 69 ? 3.884 -4.100 -14.659 1.00 95.12 69 ARG A CA 1
ATOM 532 C C . ARG A 1 69 ? 4.955 -5.130 -15.018 1.00 95.12 69 ARG A C 1
ATOM 534 O O . ARG A 1 69 ? 4.624 -6.264 -15.347 1.00 95.12 69 ARG A O 1
ATOM 541 N N . GLN A 1 70 ? 6.225 -4.735 -14.986 1.00 95.44 70 GLN A N 1
ATOM 542 C CA . GLN A 1 70 ? 7.355 -5.610 -15.309 1.00 95.44 70 GLN A CA 1
ATOM 543 C C . GLN A 1 70 ? 7.796 -6.471 -14.120 1.00 95.44 70 GLN A C 1
ATOM 545 O O . GLN A 1 70 ? 8.407 -7.519 -14.327 1.00 95.44 70 GLN A O 1
ATOM 550 N N . SER A 1 71 ? 7.471 -6.060 -12.890 1.00 94.75 71 SER A N 1
ATOM 551 C CA . SER A 1 71 ? 8.022 -6.643 -11.663 1.00 94.75 71 SER A CA 1
ATOM 552 C C . SER A 1 71 ? 7.819 -8.157 -11.560 1.00 94.75 71 SER A C 1
ATOM 554 O O . SER A 1 71 ? 8.793 -8.895 -11.407 1.00 94.75 71 SER A O 1
ATOM 556 N N . ALA A 1 72 ? 6.593 -8.644 -11.763 1.00 91.81 72 ALA A N 1
ATOM 557 C CA . ALA A 1 72 ? 6.289 -10.072 -11.712 1.00 91.81 72 ALA A CA 1
ATOM 558 C C . ALA A 1 72 ? 7.008 -10.878 -12.810 1.00 91.81 72 ALA A C 1
ATOM 560 O O . ALA A 1 72 ? 7.410 -12.012 -12.562 1.00 91.81 72 ALA A O 1
ATOM 561 N N . GLY A 1 73 ? 7.210 -10.300 -14.000 1.00 94.31 73 GLY A N 1
ATOM 562 C CA . GLY A 1 73 ? 7.910 -10.961 -15.106 1.00 94.31 73 GLY A CA 1
ATOM 563 C C . GLY 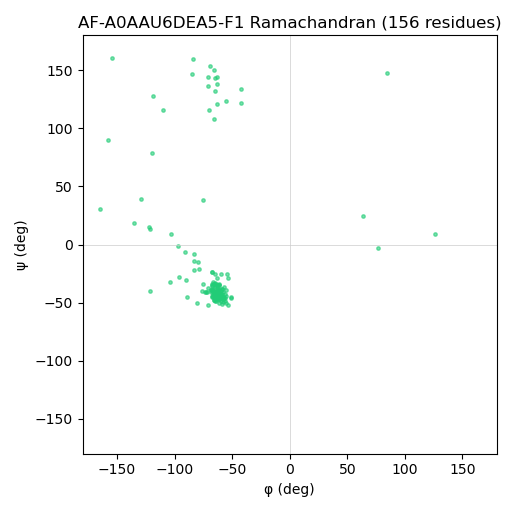A 1 73 ? 9.430 -11.019 -14.924 1.00 94.31 73 GLY A C 1
ATOM 564 O O . GLY A 1 73 ? 10.055 -11.997 -15.323 1.00 94.31 73 GLY A O 1
ATOM 565 N N . VAL A 1 74 ? 10.028 -9.994 -14.308 1.00 95.81 74 VAL A N 1
ATOM 566 C CA . VAL A 1 74 ? 11.488 -9.896 -14.124 1.00 95.81 74 VAL A CA 1
ATOM 567 C C . VAL A 1 74 ? 11.948 -10.553 -12.818 1.00 95.81 74 VAL A C 1
ATOM 569 O O . VAL A 1 74 ? 12.921 -11.310 -12.812 1.00 95.81 74 VAL A O 1
ATOM 572 N N . LEU A 1 75 ? 11.251 -10.290 -11.709 1.00 95.38 75 LEU A N 1
ATOM 573 C CA . LEU A 1 75 ? 11.616 -10.762 -10.368 1.00 95.38 75 LEU A CA 1
ATOM 574 C C . LEU A 1 75 ? 10.876 -12.044 -9.963 1.00 95.38 75 LEU A C 1
ATOM 576 O O . LEU A 1 75 ? 11.413 -12.851 -9.200 1.00 95.38 75 LEU A O 1
ATOM 580 N N . GLY A 1 76 ? 9.676 -12.271 -10.498 1.00 95.25 76 GLY A N 1
ATOM 581 C CA . GLY A 1 76 ? 8.769 -13.321 -10.038 1.00 95.25 76 GLY A CA 1
ATOM 582 C C . GLY A 1 76 ? 7.920 -12.873 -8.844 1.00 95.25 76 GLY A C 1
ATOM 583 O O . GLY A 1 76 ? 8.371 -12.107 -7.991 1.00 95.25 76 GLY A O 1
ATOM 584 N N . ALA A 1 77 ? 6.693 -13.396 -8.762 1.00 91.88 77 ALA A N 1
ATOM 585 C CA . ALA A 1 77 ? 5.700 -12.999 -7.757 1.00 91.88 77 ALA A CA 1
ATOM 586 C C . ALA A 1 77 ? 6.201 -13.138 -6.308 1.00 91.88 77 ALA A C 1
ATOM 588 O O . ALA A 1 77 ? 5.956 -12.261 -5.484 1.00 91.88 77 ALA A O 1
ATOM 589 N N . GLU A 1 78 ? 6.955 -14.198 -6.009 1.00 94.31 78 GLU A N 1
ATOM 590 C CA . GLU A 1 78 ? 7.480 -14.446 -4.662 1.00 94.31 78 GLU A CA 1
ATOM 591 C C . GLU A 1 78 ? 8.530 -13.412 -4.237 1.00 94.31 78 GLU A C 1
ATOM 593 O O . GLU A 1 78 ? 8.598 -13.009 -3.079 1.00 94.31 78 GLU A O 1
ATOM 598 N N . ARG A 1 79 ? 9.361 -12.937 -5.174 1.00 94.69 79 ARG A N 1
ATOM 599 C CA . ARG A 1 79 ? 10.328 -11.881 -4.861 1.00 94.69 79 ARG A CA 1
ATOM 600 C C . ARG A 1 79 ? 9.630 -10.539 -4.668 1.00 94.69 79 ARG A C 1
ATOM 602 O O . ARG A 1 79 ? 9.978 -9.835 -3.727 1.00 94.69 79 ARG A O 1
ATOM 609 N N . CYS A 1 80 ? 8.640 -10.216 -5.502 1.00 94.12 80 CYS A N 1
ATOM 610 C CA . CYS A 1 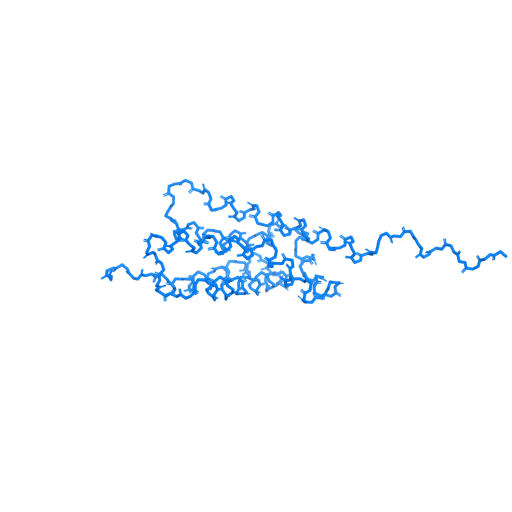80 ? 7.811 -9.024 -5.317 1.00 94.12 80 CYS A CA 1
ATOM 611 C C . CYS A 1 80 ? 7.130 -9.033 -3.942 1.00 94.12 80 CYS A C 1
ATOM 613 O O . CYS A 1 80 ? 7.225 -8.050 -3.216 1.00 94.12 80 CYS A O 1
ATOM 615 N N . ARG A 1 81 ? 6.538 -10.168 -3.545 1.00 92.19 81 ARG A N 1
ATOM 616 C CA . ARG A 1 81 ? 5.908 -10.324 -2.228 1.00 92.19 81 ARG A CA 1
ATOM 617 C C . ARG A 1 81 ? 6.896 -10.105 -1.078 1.00 92.19 81 ARG A C 1
ATOM 619 O O . ARG A 1 81 ? 6.578 -9.357 -0.167 1.00 92.19 81 ARG A O 1
ATOM 626 N N . ARG A 1 82 ? 8.104 -10.673 -1.141 1.00 95.25 82 ARG A N 1
ATOM 627 C CA . ARG A 1 82 ? 9.126 -10.440 -0.103 1.00 95.25 82 ARG A CA 1
ATOM 628 C C . ARG A 1 82 ? 9.553 -8.977 -0.000 1.00 95.25 82 ARG A C 1
ATOM 630 O O . ARG A 1 82 ? 9.747 -8.478 1.097 1.00 95.25 82 ARG A O 1
ATOM 637 N N . ILE A 1 83 ? 9.688 -8.279 -1.128 1.00 95.06 83 ILE A N 1
ATOM 638 C CA . ILE A 1 83 ? 10.016 -6.845 -1.126 1.00 95.06 83 ILE A CA 1
ATOM 639 C C . ILE A 1 83 ? 8.898 -6.041 -0.449 1.00 95.06 83 ILE A C 1
ATOM 641 O O . ILE A 1 83 ? 9.179 -5.175 0.378 1.00 95.06 83 ILE A O 1
ATOM 645 N N . ASP A 1 84 ? 7.643 -6.359 -0.759 1.00 92.19 84 ASP A N 1
ATOM 646 C CA . ASP A 1 84 ? 6.472 -5.761 -0.121 1.00 92.19 84 ASP A CA 1
ATOM 647 C C . ASP A 1 84 ? 6.435 -6.038 1.402 1.00 92.19 84 ASP A C 1
ATOM 649 O O . ASP A 1 84 ? 6.160 -5.136 2.197 1.00 92.19 84 ASP A O 1
ATOM 653 N N . GLU A 1 85 ? 6.728 -7.273 1.821 1.00 92.75 85 GLU A N 1
ATOM 654 C CA . GLU A 1 85 ? 6.804 -7.694 3.230 1.00 92.75 85 GLU A CA 1
ATOM 655 C C . GLU A 1 85 ? 7.949 -7.015 3.995 1.00 92.75 85 GLU A C 1
ATOM 657 O O . GLU A 1 85 ? 7.799 -6.718 5.177 1.00 92.75 85 GLU A O 1
ATOM 662 N N . GLU A 1 86 ? 9.076 -6.743 3.333 1.00 94.38 86 GLU A N 1
ATOM 663 C CA . GLU A 1 86 ? 10.218 -6.033 3.917 1.00 94.38 86 GLU A CA 1
ATOM 664 C C . GLU A 1 86 ? 9.947 -4.530 4.087 1.00 94.38 86 GLU A C 1
ATOM 666 O O . GLU A 1 86 ? 10.370 -3.939 5.080 1.00 94.38 86 GLU A O 1
ATOM 671 N N . LEU A 1 87 ? 9.302 -3.891 3.104 1.00 92.75 87 LEU A N 1
ATOM 672 C CA . LEU A 1 87 ? 9.273 -2.426 3.003 1.00 92.75 87 LEU A CA 1
ATOM 673 C C . LEU A 1 87 ? 7.949 -1.786 3.429 1.00 92.75 87 LEU A C 1
ATOM 675 O O . LEU A 1 87 ? 7.963 -0.660 3.918 1.00 92.75 87 LEU A O 1
ATOM 679 N N . ALA A 1 88 ? 6.821 -2.466 3.227 1.00 90.50 88 ALA A N 1
ATOM 680 C CA . ALA A 1 88 ? 5.500 -1.842 3.303 1.00 90.50 88 ALA A CA 1
ATOM 681 C C . ALA A 1 88 ? 4.583 -2.491 4.348 1.00 90.50 88 ALA A C 1
ATOM 683 O O . ALA A 1 88 ? 3.894 -1.787 5.088 1.00 90.50 88 ALA A O 1
ATOM 684 N N . LEU A 1 89 ? 4.599 -3.823 4.479 1.00 91.38 89 LEU A N 1
ATOM 685 C CA . LEU A 1 89 ? 3.764 -4.515 5.470 1.00 91.38 89 LEU A CA 1
ATOM 686 C C . LEU A 1 89 ? 4.036 -4.082 6.931 1.00 91.38 89 LEU A C 1
ATOM 688 O O . LEU A 1 89 ? 3.063 -3.924 7.671 1.00 91.38 89 LEU A O 1
ATOM 692 N N . PRO A 1 90 ? 5.287 -3.817 7.371 1.00 91.75 90 PRO A N 1
ATOM 693 C CA . PRO A 1 90 ? 5.546 -3.318 8.723 1.00 91.75 90 PRO A CA 1
ATOM 694 C C . PRO A 1 90 ? 4.884 -1.961 8.992 1.00 91.75 90 PRO A C 1
ATOM 696 O O . PRO A 1 90 ? 4.395 -1.721 10.090 1.00 91.75 90 PRO A O 1
ATOM 699 N N . GLN A 1 91 ? 4.806 -1.091 7.980 1.00 90.06 91 GLN A N 1
ATOM 700 C CA . GLN A 1 91 ? 4.142 0.209 8.104 1.00 90.06 91 GLN A CA 1
ATOM 701 C C . GLN A 1 91 ? 2.620 0.064 8.205 1.00 90.06 91 GLN A C 1
ATOM 703 O O . GLN A 1 91 ? 1.985 0.780 8.975 1.00 90.06 91 GLN A O 1
ATOM 708 N N . MET A 1 92 ? 2.033 -0.883 7.464 1.00 92.69 92 MET A N 1
ATOM 709 C CA . MET A 1 92 ? 0.604 -1.197 7.568 1.00 92.69 92 MET A CA 1
ATOM 710 C C . MET A 1 92 ? 0.238 -1.702 8.969 1.00 92.69 92 MET A C 1
ATOM 712 O O . MET A 1 92 ? -0.758 -1.261 9.535 1.00 92.69 92 MET A O 1
ATOM 716 N N . ARG A 1 93 ? 1.057 -2.597 9.535 1.00 92.56 93 ARG A N 1
ATOM 717 C CA . ARG A 1 93 ? 0.884 -3.093 10.910 1.00 92.56 93 ARG A CA 1
ATOM 718 C C . ARG A 1 93 ? 0.922 -1.957 11.922 1.00 92.56 93 ARG A C 1
ATOM 720 O O . ARG A 1 93 ? -0.028 -1.796 12.675 1.00 92.56 93 ARG A O 1
ATOM 727 N N . PHE A 1 94 ? 1.955 -1.122 11.847 1.00 90.81 94 PHE A N 1
ATOM 728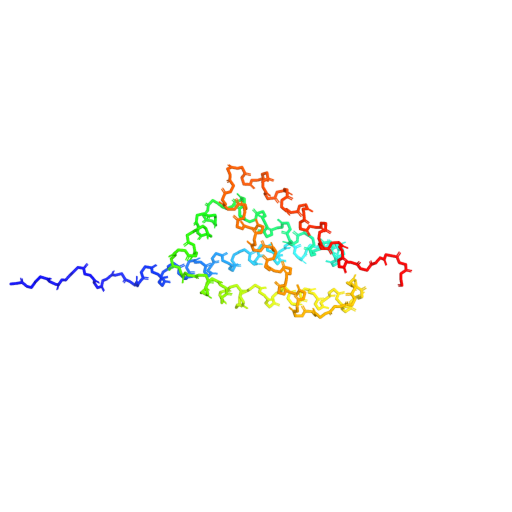 C CA . PHE A 1 94 ? 2.104 0.034 12.726 1.00 90.81 94 PHE A CA 1
ATOM 729 C C . PHE A 1 94 ? 0.896 0.984 12.659 1.00 90.81 94 PHE A C 1
ATOM 731 O O . PHE A 1 94 ? 0.402 1.444 13.684 1.00 90.81 94 PHE A O 1
ATOM 738 N N . LEU A 1 95 ? 0.368 1.254 11.460 1.00 90.44 95 LEU A N 1
ATOM 739 C CA . LEU A 1 95 ? -0.829 2.085 11.311 1.00 90.44 95 LEU A CA 1
ATOM 740 C C . LEU A 1 95 ? -2.058 1.451 11.979 1.00 90.44 95 LEU A C 1
ATOM 742 O O . LEU A 1 95 ? -2.832 2.157 12.619 1.00 90.44 95 LEU A O 1
ATOM 746 N N . LEU A 1 96 ? -2.250 0.139 11.834 1.00 92.94 96 LEU A N 1
ATOM 747 C CA . LEU A 1 96 ? -3.369 -0.565 12.462 1.00 92.94 96 LEU A CA 1
ATOM 748 C C . LEU A 1 96 ? -3.246 -0.613 13.985 1.00 92.94 96 LEU A C 1
ATOM 750 O O . LEU A 1 96 ? -4.254 -0.420 14.655 1.00 92.94 96 LEU A O 1
ATOM 754 N N . GLU A 1 97 ? -2.041 -0.796 14.523 1.00 93.12 97 GLU A N 1
ATOM 755 C CA . GLU A 1 97 ? -1.767 -0.710 15.964 1.00 93.12 97 GLU A CA 1
ATOM 756 C C . GLU A 1 97 ? -2.162 0.668 16.515 1.00 93.12 97 GLU A C 1
ATOM 758 O O . GLU A 1 97 ? -2.916 0.754 17.480 1.00 93.12 97 GLU A O 1
ATOM 763 N N . LEU A 1 98 ? -1.767 1.755 15.841 1.00 91.00 98 LEU A N 1
ATOM 764 C CA . LEU A 1 98 ? -2.150 3.117 16.237 1.00 91.00 98 LEU A CA 1
ATOM 765 C C . LEU A 1 98 ? -3.667 3.363 16.206 1.00 91.00 98 LEU A C 1
ATOM 767 O O . LEU A 1 98 ? -4.185 4.156 16.998 1.00 91.00 98 LEU A O 1
ATOM 771 N N . LEU A 1 99 ? -4.380 2.744 15.261 1.00 92.69 99 LEU A N 1
ATOM 772 C CA . LEU A 1 99 ? -5.839 2.827 15.181 1.00 92.69 99 LEU A CA 1
ATOM 773 C C . LEU A 1 99 ? -6.499 2.002 16.297 1.00 92.69 99 LEU A C 1
ATOM 775 O O . LEU A 1 99 ? -7.474 2.457 16.902 1.00 92.69 99 LEU A O 1
ATOM 779 N N . ASP A 1 100 ? -5.968 0.813 16.583 1.00 93.94 100 ASP A N 1
ATOM 780 C CA . ASP A 1 100 ? -6.468 -0.099 17.614 1.00 93.94 100 ASP A CA 1
ATOM 781 C C . ASP A 1 100 ? -6.291 0.465 19.030 1.00 93.94 100 ASP A C 1
ATOM 783 O O . ASP A 1 100 ? -7.248 0.469 19.805 1.00 93.94 100 ASP A O 1
ATOM 787 N N . GLU A 1 101 ? -5.141 1.084 19.329 1.00 92.44 101 GLU A N 1
ATOM 788 C CA . GLU A 1 101 ? -4.880 1.798 20.593 1.00 92.44 101 GLU A CA 1
ATOM 789 C C . GLU A 1 101 ? -5.931 2.878 20.900 1.00 92.44 101 GLU A C 1
ATOM 791 O O . GLU A 1 101 ? -6.174 3.233 22.056 1.00 92.44 101 GLU A O 1
ATOM 796 N N . ARG A 1 102 ? -6.581 3.405 19.859 1.00 90.19 102 ARG A N 1
ATOM 797 C CA . ARG A 1 102 ? -7.623 4.435 19.946 1.00 90.19 102 ARG A CA 1
ATOM 798 C C . ARG A 1 102 ? -9.037 3.865 19.904 1.00 90.19 102 ARG A C 1
ATOM 800 O O . ARG A 1 102 ? -10.002 4.624 19.979 1.00 90.19 102 ARG A O 1
ATOM 807 N N . GLY A 1 103 ? -9.173 2.546 19.778 1.00 92.19 103 GLY A N 1
ATOM 808 C CA . GLY A 1 103 ? -10.453 1.860 19.659 1.00 92.19 103 GLY A CA 1
ATOM 809 C C . GLY A 1 103 ? -11.227 2.225 18.391 1.00 92.19 103 GLY A C 1
ATOM 810 O O . GLY A 1 103 ? -12.454 2.134 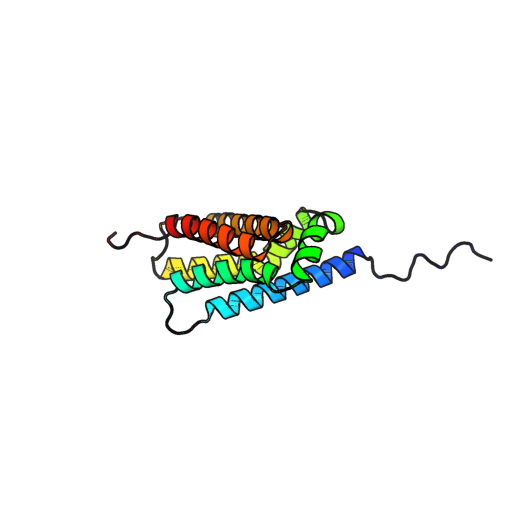18.384 1.00 92.19 103 GLY A O 1
ATOM 811 N N . GLU A 1 104 ? -10.542 2.667 17.333 1.00 92.62 104 GLU A N 1
ATOM 812 C CA . GLU A 1 104 ? -11.181 3.043 16.070 1.00 92.62 104 GLU A CA 1
ATOM 813 C C . GLU A 1 104 ? -11.629 1.845 15.214 1.00 92.62 104 GLU A C 1
ATOM 815 O O . GLU A 1 104 ? -12.717 1.932 14.636 1.00 92.62 104 GLU A O 1
ATOM 820 N N . PRO A 1 105 ? -10.870 0.734 15.099 1.00 93.62 105 PRO A N 1
ATOM 821 C CA . PRO A 1 105 ? -11.314 -0.437 14.360 1.00 93.62 105 PRO A CA 1
ATOM 822 C C . PRO A 1 105 ? -12.212 -1.355 15.208 1.00 93.62 105 PRO A C 1
ATOM 824 O O . PRO A 1 105 ? -12.234 -1.318 16.442 1.00 93.62 105 PRO A O 1
ATOM 827 N N . GLN A 1 106 ? -12.989 -2.206 14.545 1.00 93.75 106 GLN A N 1
ATOM 828 C CA . GLN A 1 106 ? -13.651 -3.345 15.182 1.00 93.75 106 GLN A CA 1
ATOM 829 C C . GLN A 1 106 ? -12.613 -4.401 15.605 1.00 93.75 106 GLN A C 1
ATOM 831 O O . GLN A 1 106 ? -11.559 -4.481 14.975 1.00 93.75 106 GLN A O 1
ATOM 836 N N . PRO A 1 107 ? -12.900 -5.227 16.632 1.00 91.50 107 PRO A N 1
ATOM 837 C CA . PRO A 1 107 ? -11.985 -6.284 17.058 1.00 91.50 107 PRO A CA 1
ATOM 838 C C . PRO A 1 107 ? -11.612 -7.221 15.901 1.00 91.50 107 PRO A C 1
ATOM 840 O O . PRO A 1 107 ? -12.487 -7.824 15.276 1.00 91.50 107 PRO A O 1
ATOM 843 N N . ALA A 1 108 ? -10.315 -7.350 15.632 1.00 91.25 108 ALA A N 1
ATOM 844 C CA . ALA A 1 108 ? -9.764 -8.218 14.600 1.00 91.25 108 ALA A CA 1
ATOM 845 C C . ALA A 1 108 ? -8.328 -8.627 14.955 1.00 91.25 108 ALA A C 1
ATOM 847 O O . ALA A 1 108 ? -7.658 -7.965 15.744 1.00 91.25 108 ALA A O 1
ATOM 848 N N . ASP A 1 109 ? -7.844 -9.704 14.340 1.00 95.12 109 ASP A N 1
ATOM 849 C CA . ASP A 1 109 ? -6.417 -10.023 14.351 1.00 95.12 109 ASP A CA 1
ATOM 850 C C . ASP A 1 109 ? -5.666 -9.003 13.476 1.00 95.12 109 ASP A C 1
ATOM 852 O O . ASP A 1 109 ? -5.921 -8.907 12.270 1.00 95.12 109 ASP A O 1
ATOM 856 N N . LEU A 1 110 ? -4.784 -8.201 14.086 1.00 92.88 110 LEU A N 1
ATOM 857 C CA . LEU A 1 110 ? -4.121 -7.084 13.401 1.00 92.88 110 LEU A CA 1
ATOM 858 C C . LEU A 1 110 ? -3.171 -7.556 12.295 1.00 92.88 110 LEU A C 1
ATOM 860 O O . LEU A 1 110 ? -3.057 -6.893 11.265 1.00 92.88 110 LEU A O 1
ATOM 864 N N . ASP A 1 111 ? -2.539 -8.718 12.459 1.00 93.25 111 ASP A N 1
ATOM 865 C CA . ASP A 1 111 ? -1.657 -9.305 11.450 1.00 93.25 111 ASP A CA 1
ATOM 866 C C . ASP A 1 111 ? -2.433 -9.748 10.203 1.00 93.25 111 ASP A C 1
ATOM 868 O O . ASP A 1 111 ? -2.045 -9.450 9.063 1.00 93.25 111 ASP A O 1
ATOM 872 N N . ALA A 1 112 ? -3.564 -10.423 10.406 1.00 95.25 112 ALA A N 1
ATOM 873 C CA . ALA A 1 112 ? -4.473 -10.807 9.339 1.00 95.25 112 ALA A CA 1
ATOM 874 C C . ALA A 1 112 ? -5.062 -9.570 8.651 1.00 95.25 112 ALA A C 1
ATOM 876 O O . ALA A 1 112 ? -5.067 -9.503 7.418 1.00 95.25 112 ALA A O 1
ATOM 877 N N . ALA A 1 113 ? -5.497 -8.568 9.422 1.00 94.94 113 ALA A N 1
ATOM 878 C CA . ALA A 1 113 ? -6.015 -7.313 8.888 1.00 94.94 113 ALA A CA 1
ATOM 879 C C . ALA A 1 113 ? -4.958 -6.588 8.039 1.00 94.94 113 ALA A C 1
ATOM 881 O O . ALA A 1 113 ? -5.238 -6.240 6.890 1.00 94.94 113 ALA A O 1
ATOM 882 N N . ALA A 1 114 ? -3.729 -6.445 8.546 1.00 94.56 114 ALA A N 1
ATOM 883 C CA . ALA A 1 114 ? -2.617 -5.830 7.823 1.00 94.56 114 ALA A CA 1
ATOM 884 C C . ALA A 1 114 ? -2.363 -6.535 6.490 1.00 94.56 114 ALA A C 1
ATOM 886 O O . ALA A 1 114 ? -2.289 -5.894 5.440 1.00 94.56 114 ALA A O 1
ATOM 887 N N . THR A 1 115 ? -2.287 -7.866 6.523 1.00 94.62 115 THR A N 1
ATOM 888 C CA . THR A 1 115 ? -2.045 -8.684 5.334 1.00 94.62 115 THR A CA 1
ATOM 889 C C . THR A 1 115 ? -3.154 -8.507 4.299 1.00 94.62 115 THR A C 1
ATOM 891 O O . THR A 1 115 ? -2.873 -8.216 3.135 1.00 94.62 115 THR A O 1
ATOM 894 N N . VAL A 1 116 ? -4.419 -8.640 4.705 1.00 95.88 116 VAL A N 1
ATOM 895 C CA . VAL A 1 116 ? -5.576 -8.554 3.801 1.00 95.88 116 VAL A CA 1
ATOM 896 C C . VAL A 1 116 ? -5.701 -7.160 3.189 1.00 95.88 116 VAL A C 1
ATOM 898 O O . VAL A 1 116 ? -5.804 -7.036 1.965 1.00 95.88 116 VAL A O 1
ATOM 901 N N . ILE A 1 117 ? -5.634 -6.109 4.010 1.00 95.44 117 ILE A N 1
ATOM 902 C CA . ILE A 1 117 ? -5.728 -4.716 3.552 1.00 95.44 117 ILE A CA 1
ATOM 903 C C . ILE A 1 117 ? -4.592 -4.401 2.583 1.00 95.44 117 ILE A C 1
ATOM 905 O O . ILE A 1 117 ? -4.813 -3.817 1.520 1.00 95.44 117 ILE A O 1
ATOM 909 N N . PHE A 1 118 ? -3.372 -4.813 2.916 1.00 95.12 118 PHE A N 1
ATOM 910 C CA . PHE A 1 118 ? -2.224 -4.533 2.074 1.00 95.12 118 PHE A CA 1
ATOM 911 C C . PHE A 1 118 ? -2.297 -5.268 0.732 1.00 95.12 118 PHE A C 1
ATOM 913 O O . PHE A 1 118 ? -2.001 -4.680 -0.307 1.00 95.12 118 PHE A O 1
ATOM 920 N N . ARG A 1 119 ? -2.749 -6.528 0.706 1.00 95.44 119 ARG A N 1
ATOM 921 C CA . ARG A 1 119 ? -2.955 -7.255 -0.558 1.00 95.44 119 ARG A CA 1
ATOM 922 C C . ARG A 1 119 ? -4.065 -6.645 -1.409 1.00 95.44 119 ARG A C 1
ATOM 924 O O . ARG A 1 119 ? -3.881 -6.523 -2.618 1.00 95.44 119 ARG A O 1
ATOM 931 N N . MET A 1 120 ? -5.152 -6.184 -0.794 1.00 96.69 120 MET A N 1
ATOM 932 C CA . MET A 1 120 ? -6.191 -5.415 -1.484 1.00 96.69 120 MET A CA 1
ATOM 933 C C . MET A 1 120 ? -5.617 -4.143 -2.131 1.00 96.69 120 MET A C 1
ATOM 935 O O . MET A 1 120 ? -5.902 -3.865 -3.296 1.00 96.69 120 MET A O 1
ATOM 939 N N . LEU A 1 121 ? -4.781 -3.387 -1.412 1.00 96.19 121 LEU A N 1
ATOM 940 C CA . LEU A 1 121 ? -4.120 -2.194 -1.950 1.00 96.19 121 LEU A CA 1
ATOM 941 C C . LEU A 1 121 ? -3.191 -2.534 -3.122 1.00 96.19 121 LEU A C 1
ATOM 943 O O . LEU A 1 121 ? -3.247 -1.863 -4.151 1.00 96.19 121 LEU A O 1
ATOM 947 N N . CYS A 1 122 ? -2.372 -3.581 -3.014 1.00 94.44 122 CYS A N 1
ATOM 948 C CA . CYS A 1 122 ? -1.483 -4.008 -4.098 1.00 94.44 122 CYS A CA 1
ATOM 949 C C . CYS A 1 122 ? -2.245 -4.441 -5.356 1.00 94.44 122 CYS A C 1
ATOM 951 O O . CYS A 1 122 ? -1.823 -4.109 -6.467 1.00 94.44 122 CYS A O 1
ATOM 953 N N . GLU A 1 123 ? -3.382 -5.123 -5.204 1.00 95.94 123 GLU A N 1
ATOM 954 C CA . GLU A 1 123 ? -4.241 -5.470 -6.339 1.00 95.94 123 GLU A CA 1
ATOM 955 C C . GLU A 1 123 ? -4.856 -4.212 -6.969 1.00 95.94 123 GLU A C 1
ATOM 957 O O . GLU A 1 123 ? -4.811 -4.024 -8.186 1.00 95.94 123 GLU A O 1
ATOM 962 N N . ALA A 1 124 ? -5.334 -3.277 -6.143 1.00 97.00 124 ALA A N 1
ATOM 963 C CA . ALA A 1 124 ? -5.822 -1.987 -6.614 1.00 97.00 124 ALA A CA 1
ATOM 964 C C . ALA A 1 124 ? -4.734 -1.214 -7.388 1.00 97.00 124 ALA A C 1
ATOM 966 O O . ALA A 1 124 ? -4.991 -0.757 -8.503 1.00 97.00 124 ALA A O 1
ATOM 967 N N . ALA A 1 125 ? -3.504 -1.127 -6.876 1.00 95.19 125 ALA A N 1
ATOM 968 C CA . ALA A 1 125 ? -2.380 -0.500 -7.577 1.00 95.19 125 ALA A CA 1
ATOM 969 C C . ALA A 1 125 ? -2.030 -1.210 -8.892 1.00 95.19 125 ALA A C 1
ATOM 971 O O . ALA A 1 125 ? -1.773 -0.553 -9.904 1.00 95.19 125 ALA A O 1
ATOM 972 N N . THR A 1 126 ? -2.077 -2.543 -8.907 1.00 94.31 126 THR A N 1
ATOM 973 C CA . THR A 1 126 ? -1.877 -3.338 -10.124 1.00 94.31 126 THR A CA 1
ATOM 974 C C . THR A 1 126 ? -2.936 -2.982 -11.168 1.00 94.31 126 THR A C 1
ATOM 976 O O . THR A 1 126 ? -2.587 -2.654 -12.304 1.00 94.31 126 THR A O 1
ATOM 979 N N . SER A 1 127 ? -4.214 -2.908 -10.784 1.00 95.50 127 SER A N 1
ATOM 980 C CA . SER A 1 127 ? -5.292 -2.493 -11.694 1.00 95.50 127 SER A CA 1
ATOM 981 C C . SER A 1 127 ? -5.058 -1.093 -12.290 1.00 95.50 127 SER A C 1
ATOM 983 O O . SER A 1 127 ? -5.226 -0.894 -13.496 1.00 95.50 127 SER A O 1
ATOM 985 N N . VAL A 1 128 ? -4.570 -0.140 -11.483 1.00 95.38 128 VAL A N 1
ATOM 986 C CA . VAL A 1 128 ? -4.210 1.219 -11.923 1.00 95.38 128 VAL A CA 1
ATOM 987 C C . VAL A 1 128 ? -3.039 1.190 -12.904 1.00 95.38 128 VAL A C 1
ATOM 989 O O . VAL A 1 128 ? -3.056 1.894 -13.918 1.00 95.38 128 VAL A O 1
ATOM 992 N N . ALA A 1 129 ? -2.031 0.356 -12.648 1.00 94.06 129 ALA A N 1
ATOM 993 C CA . ALA A 1 129 ? -0.845 0.265 -13.490 1.00 94.06 129 ALA A CA 1
ATOM 994 C C . ALA A 1 129 ?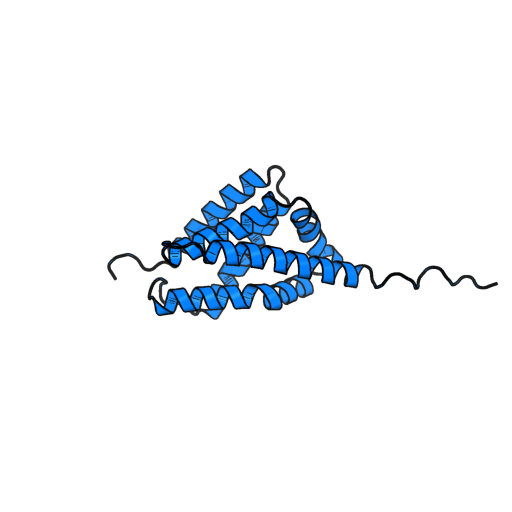 -1.143 -0.256 -14.903 1.00 94.06 129 ALA A C 1
ATOM 996 O O . ALA A 1 129 ? -0.507 0.195 -15.862 1.00 94.06 129 ALA A O 1
ATOM 997 N N . PHE A 1 130 ? -2.126 -1.148 -15.049 1.00 93.81 130 PHE A N 1
ATOM 998 C CA . PHE A 1 130 ? -2.564 -1.692 -16.340 1.00 93.81 130 PHE A CA 1
ATOM 999 C C . PHE A 1 130 ? -3.701 -0.897 -17.010 1.00 93.81 130 PHE A C 1
ATOM 1001 O O . PHE A 1 130 ? -4.038 -1.163 -18.166 1.00 93.81 130 PHE A O 1
ATOM 1008 N N . ALA A 1 131 ? -4.281 0.100 -16.337 1.00 94.94 131 ALA A N 1
ATOM 1009 C CA . ALA A 1 131 ? -5.401 0.869 -16.868 1.00 94.94 131 ALA A CA 1
ATOM 1010 C C . ALA A 1 131 ? -5.008 1.804 -18.028 1.00 94.94 131 ALA A C 1
ATOM 1012 O O . ALA A 1 131 ? -3.966 2.464 -18.016 1.00 94.94 131 ALA A O 1
ATOM 1013 N N . ARG A 1 132 ? -5.917 1.947 -19.007 1.00 93.00 132 ARG A N 1
ATOM 1014 C CA . ARG A 1 132 ? -5.793 2.938 -20.099 1.00 93.00 132 ARG A CA 1
ATOM 1015 C C . ARG A 1 132 ? -5.909 4.381 -19.599 1.00 93.00 132 ARG A C 1
ATOM 1017 O O . ARG A 1 132 ? -5.260 5.268 -20.138 1.00 93.00 132 ARG A O 1
ATOM 1024 N N . ALA A 1 133 ? -6.737 4.601 -18.578 1.00 94.44 133 ALA A N 1
ATOM 1025 C CA . ALA A 1 133 ? -6.960 5.893 -17.937 1.00 94.44 133 ALA A CA 1
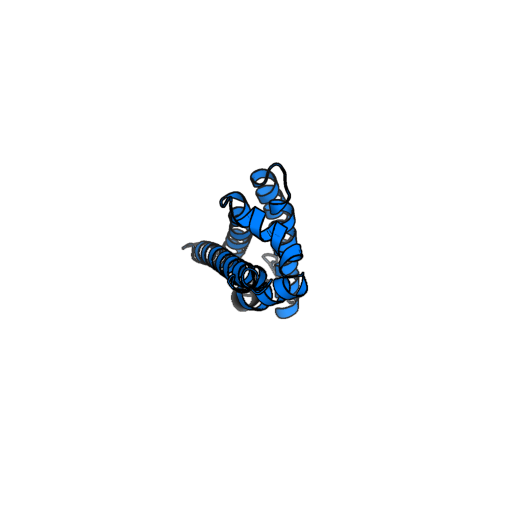ATOM 1026 C C . ALA A 1 133 ? -6.569 5.797 -16.447 1.00 94.44 133 ALA A C 1
ATOM 1028 O O . ALA A 1 133 ? -7.455 5.644 -15.601 1.00 94.44 133 ALA A O 1
ATOM 1029 N N . PRO A 1 134 ? -5.264 5.847 -16.110 1.00 92.75 134 PRO A N 1
ATOM 1030 C CA . PRO A 1 134 ? -4.763 5.553 -14.764 1.00 92.75 134 PRO A CA 1
ATOM 1031 C C . PRO A 1 134 ? -5.368 6.458 -13.687 1.00 92.75 134 PRO A C 1
ATOM 1033 O O . PRO A 1 134 ? -5.737 5.960 -12.633 1.00 92.75 134 PRO A O 1
ATOM 1036 N N . GLY A 1 135 ? -5.584 7.748 -13.963 1.00 93.50 135 GLY A N 1
ATOM 1037 C CA . GLY A 1 135 ? -6.208 8.646 -12.986 1.00 93.50 135 GLY A CA 1
ATOM 1038 C C . GLY A 1 135 ? -7.677 8.339 -12.699 1.00 93.50 135 GLY A C 1
ATOM 1039 O O . GLY A 1 135 ? -8.131 8.451 -11.562 1.00 93.50 135 GLY A O 1
ATOM 1040 N N . LYS A 1 136 ? -8.438 7.891 -13.707 1.00 95.62 136 LYS A N 1
ATOM 1041 C CA . LYS A 1 136 ? -9.808 7.404 -13.481 1.00 95.62 136 LYS A CA 1
ATOM 1042 C C . LYS A 1 136 ? -9.778 6.128 -12.634 1.00 95.62 136 LYS A C 1
ATOM 1044 O O . LYS A 1 136 ? -10.478 6.068 -11.628 1.00 95.62 136 LYS A O 1
ATOM 1049 N N . ALA A 1 137 ? -8.916 5.177 -12.995 1.00 96.12 137 ALA A N 1
ATOM 1050 C CA . ALA A 1 137 ? -8.759 3.923 -12.265 1.00 96.12 137 ALA A CA 1
ATOM 1051 C C . ALA A 1 137 ? -8.326 4.146 -10.807 1.00 96.12 137 ALA A C 1
ATOM 1053 O O . A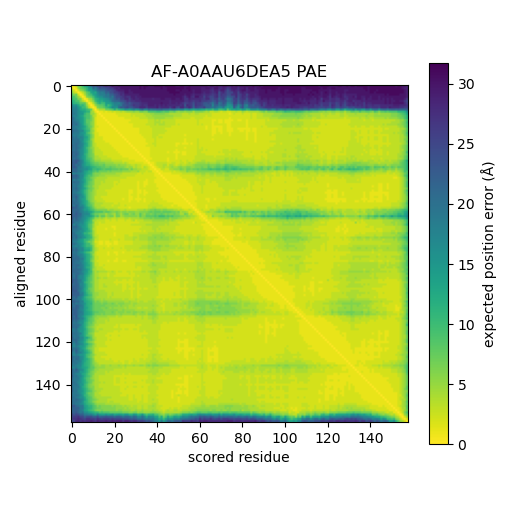LA A 1 137 ? -8.896 3.536 -9.911 1.00 96.12 137 ALA A O 1
ATOM 1054 N N . ALA A 1 138 ? -7.385 5.059 -10.544 1.00 95.69 138 ALA A N 1
ATOM 1055 C CA . ALA A 1 138 ? -6.915 5.363 -9.192 1.00 95.69 138 ALA A CA 1
ATOM 1056 C C . ALA A 1 138 ? -8.029 5.947 -8.313 1.00 95.69 138 ALA A C 1
ATOM 1058 O O . ALA A 1 138 ? -8.166 5.564 -7.150 1.00 95.69 138 ALA A O 1
ATOM 1059 N N . ARG A 1 139 ? -8.867 6.834 -8.869 1.00 95.75 139 ARG A N 1
ATOM 1060 C CA . ARG A 1 139 ? -10.030 7.383 -8.154 1.00 95.75 139 ARG A CA 1
ATOM 1061 C C . ARG A 1 139 ? -11.075 6.315 -7.845 1.00 95.75 139 ARG A C 1
ATOM 1063 O O . ARG A 1 139 ? -11.543 6.249 -6.712 1.00 95.75 139 ARG A O 1
ATOM 1070 N N . GLU A 1 140 ? -11.431 5.497 -8.832 1.00 97.00 140 GLU A N 1
ATOM 1071 C CA . GLU A 1 140 ? -12.437 4.438 -8.678 1.00 97.00 140 GLU A CA 1
ATOM 1072 C C . GLU A 1 140 ? -11.965 3.361 -7.694 1.00 97.00 140 GLU A C 1
ATOM 1074 O O . GLU A 1 140 ? -12.679 3.044 -6.742 1.00 97.00 140 GLU A O 1
ATOM 1079 N N . ALA A 1 141 ? -10.732 2.872 -7.851 1.00 97.19 141 ALA A N 1
ATOM 1080 C CA . ALA A 1 141 ? -10.129 1.905 -6.940 1.00 97.19 141 ALA A CA 1
ATOM 1081 C C . ALA A 1 141 ? -10.001 2.470 -5.519 1.00 97.19 141 ALA A C 1
ATOM 1083 O O . ALA A 1 141 ? -10.346 1.792 -4.555 1.00 97.19 141 ALA A O 1
ATOM 1084 N N . GLY A 1 142 ? -9.587 3.734 -5.375 1.00 96.62 142 GLY A N 1
ATOM 1085 C CA . GLY A 1 142 ? -9.503 4.393 -4.072 1.00 96.62 142 GLY A CA 1
ATOM 1086 C C . GLY A 1 142 ? -10.856 4.529 -3.380 1.00 96.62 142 GLY A C 1
ATOM 1087 O O . GLY A 1 142 ? -10.933 4.386 -2.162 1.00 96.62 142 GLY A O 1
ATOM 1088 N N . GLN A 1 143 ? -11.933 4.753 -4.137 1.00 97.19 143 GLN A N 1
ATOM 1089 C CA . GLN A 1 143 ? -13.278 4.788 -3.568 1.00 97.19 143 GLN A CA 1
ATOM 1090 C C . GLN A 1 143 ? -13.713 3.411 -3.054 1.00 97.19 143 GLN A C 1
ATOM 1092 O O . GLN A 1 143 ? -14.239 3.315 -1.947 1.00 97.19 143 GLN A O 1
ATOM 1097 N N . VAL A 1 144 ? -13.458 2.348 -3.824 1.00 97.50 144 VAL A N 1
ATOM 1098 C CA . VAL A 1 144 ? -13.760 0.969 -3.405 1.00 97.50 144 VAL A CA 1
ATOM 1099 C C . VAL A 1 144 ? -12.953 0.589 -2.165 1.00 97.50 144 VAL A C 1
ATOM 1101 O O . VAL A 1 144 ? -13.528 0.093 -1.201 1.00 97.50 144 VAL A O 1
ATOM 1104 N N . VAL A 1 145 ? -11.649 0.877 -2.153 1.00 97.31 145 VAL A N 1
ATOM 1105 C CA . VAL A 1 145 ? -10.770 0.636 -0.999 1.00 97.31 145 VAL A CA 1
ATOM 1106 C C . VAL A 1 145 ? -11.315 1.312 0.255 1.00 97.31 145 VAL A C 1
ATOM 1108 O O . VAL A 1 145 ? -11.379 0.679 1.300 1.00 97.31 145 VAL A O 1
ATOM 1111 N N . ILE A 1 146 ? -11.767 2.563 0.165 1.00 95.88 146 ILE A N 1
ATOM 1112 C CA . ILE A 1 146 ? -12.298 3.276 1.334 1.00 95.88 146 ILE A CA 1
ATOM 1113 C C . ILE A 1 146 ? -13.619 2.697 1.816 1.00 95.88 146 ILE A C 1
ATOM 1115 O O . ILE A 1 146 ? -13.805 2.559 3.021 1.00 95.88 146 ILE A O 1
ATOM 1119 N N . HIS A 1 147 ? -14.511 2.297 0.910 1.00 95.75 147 HIS A N 1
ATOM 1120 C CA . HIS A 1 147 ? -15.719 1.582 1.319 1.00 95.75 147 HIS A CA 1
ATOM 1121 C C . HIS A 1 147 ? -15.375 0.287 2.068 1.00 95.75 147 HIS A C 1
ATOM 1123 O O . HIS A 1 147 ? -15.972 0.009 3.105 1.00 95.75 147 HIS A O 1
ATOM 1129 N N . LEU A 1 148 ? -14.382 -0.471 1.597 1.00 95.31 148 LEU A N 1
ATOM 1130 C CA . LEU A 1 148 ? -13.942 -1.700 2.260 1.00 95.31 148 LEU A CA 1
ATOM 1131 C C . LEU A 1 148 ? -13.300 -1.420 3.626 1.00 95.31 148 LEU A C 1
ATOM 1133 O O . LEU A 1 148 ? -13.667 -2.061 4.607 1.00 95.31 148 LEU A O 1
ATOM 1137 N N . LEU A 1 149 ? -12.418 -0.420 3.717 1.00 94.06 149 LEU A N 1
ATOM 1138 C CA . LEU A 1 149 ? -11.818 0.005 4.985 1.00 94.06 149 LEU A CA 1
ATOM 1139 C C . LEU A 1 149 ? -12.883 0.468 5.982 1.00 94.06 149 LEU A C 1
ATOM 1141 O O . LEU A 1 149 ? -12.804 0.118 7.153 1.00 94.06 149 LEU A O 1
ATOM 1145 N N . SER A 1 150 ? -13.911 1.194 5.530 1.00 92.88 150 SER A N 1
ATOM 1146 C CA . SER A 1 150 ? -14.986 1.684 6.403 1.00 92.88 150 SER A CA 1
ATOM 1147 C C . SER A 1 150 ? -15.742 0.563 7.126 1.00 92.88 150 SER A C 1
ATOM 1149 O O . SER A 1 150 ? -16.242 0.790 8.223 1.00 92.88 150 SER A O 1
ATOM 1151 N N . GLY A 1 151 ? -15.758 -0.656 6.571 1.00 91.81 151 GLY A N 1
ATOM 1152 C CA . GLY A 1 151 ? -16.324 -1.834 7.231 1.00 91.81 151 GLY A CA 1
ATOM 1153 C C . GLY A 1 151 ? -15.534 -2.297 8.460 1.00 91.81 151 GLY A C 1
ATOM 1154 O O . GLY A 1 151 ? -16.109 -2.920 9.347 1.00 91.81 151 GLY A O 1
ATOM 1155 N N . LEU A 1 152 ? -14.243 -1.959 8.545 1.00 92.19 152 LEU A N 1
ATOM 1156 C CA . LEU A 1 152 ? -13.418 -2.199 9.731 1.00 92.19 152 LEU A CA 1
ATOM 1157 C C . LEU A 1 152 ? -13.586 -1.112 10.788 1.00 92.19 152 LEU A C 1
ATOM 1159 O O . LEU A 1 152 ? -13.169 -1.318 11.921 1.00 92.19 152 LEU A O 1
ATOM 1163 N N . ARG A 1 153 ? -14.182 0.037 10.452 1.00 93.19 153 ARG A N 1
ATOM 1164 C CA . ARG A 1 153 ? -14.376 1.122 11.410 1.00 93.19 153 ARG A CA 1
ATOM 1165 C C . ARG A 1 153 ? -15.439 0.733 12.431 1.00 93.19 153 ARG A C 1
ATOM 1167 O O . ARG A 1 153 ? -16.510 0.224 12.088 1.00 93.19 153 ARG A O 1
ATOM 1174 N N . ARG A 1 154 ? -15.170 1.015 13.700 1.00 91.00 154 ARG A N 1
ATOM 1175 C CA . ARG A 1 154 ? -16.162 0.906 14.762 1.00 91.00 154 ARG A CA 1
ATOM 1176 C C . ARG A 1 154 ? -17.279 1.934 14.521 1.00 91.00 154 ARG A C 1
ATOM 1178 O O . ARG A 1 154 ? -16.979 3.097 14.234 1.00 91.00 154 ARG A O 1
ATOM 1185 N N . PRO A 1 155 ? -18.561 1.539 14.603 1.00 83.00 155 PRO A N 1
ATOM 1186 C CA . PRO A 1 155 ? -19.656 2.489 14.484 1.00 83.00 155 PRO A CA 1
ATOM 1187 C C . PRO A 1 155 ? -19.602 3.505 15.629 1.00 83.00 155 PRO A C 1
ATOM 1189 O O . PRO A 1 155 ? -19.280 3.161 16.765 1.00 83.00 155 PRO A O 1
ATOM 1192 N N . ALA A 1 156 ? -19.959 4.759 15.354 1.00 66.88 156 ALA A N 1
ATOM 1193 C CA . ALA A 1 156 ? -20.147 5.738 16.417 1.00 66.88 156 ALA A CA 1
ATOM 1194 C C . ALA A 1 156 ? -21.352 5.312 17.279 1.00 66.88 156 ALA A C 1
ATOM 1196 O O . ALA A 1 156 ? -22.488 5.383 16.813 1.00 66.88 156 ALA A O 1
ATOM 1197 N N . GLY A 1 157 ? -21.104 4.848 18.510 1.00 61.38 157 GLY A N 1
ATOM 1198 C CA . GLY A 1 157 ? -22.152 4.498 19.482 1.00 61.38 157 GLY A CA 1
ATOM 1199 C C . GLY A 1 157 ? -22.096 3.093 20.093 1.00 61.38 157 GLY A C 1
ATOM 1200 O O . GLY A 1 157 ? -23.062 2.715 20.752 1.00 61.38 157 GLY A O 1
ATOM 1201 N N . SER A 1 158 ? -21.022 2.324 19.880 1.00 49.56 158 SER A N 1
ATOM 1202 C CA . SER A 1 158 ? -20.752 1.059 20.592 1.00 49.56 158 SER A CA 1
ATOM 1203 C C . SER A 1 158 ? -19.944 1.265 21.865 1.00 49.56 158 SER A C 1
ATOM 1205 O O . SER A 1 158 ? -18.918 1.977 21.750 1.00 49.56 158 SER A O 1
#